Protein AF-A0A2Z4UTQ5-F1 (afdb_monomer_lite)

Structure (mmCIF, N/CA/C/O backbone):
data_AF-A0A2Z4UTQ5-F1
#
_entry.id   AF-A0A2Z4UTQ5-F1
#
loop_
_atom_site.group_PDB
_atom_site.id
_atom_site.type_symbol
_atom_site.label_atom_id
_atom_site.label_alt_id
_atom_site.label_comp_id
_atom_site.label_asym_id
_atom_site.label_entity_id
_atom_site.label_seq_id
_atom_site.pdbx_PDB_ins_code
_atom_site.Cartn_x
_atom_site.Cartn_y
_atom_site.Cartn_z
_atom_site.occupancy
_atom_site.B_iso_or_equiv
_atom_site.auth_seq_id
_atom_site.auth_comp_id
_atom_site.auth_asym_id
_atom_site.auth_atom_id
_atom_site.pdbx_PDB_model_num
ATOM 1 N N . MET A 1 1 ? -55.502 48.626 30.676 1.00 37.78 1 MET A N 1
ATOM 2 C CA . MET A 1 1 ? -55.703 47.847 31.913 1.00 37.78 1 MET A CA 1
ATOM 3 C C . MET A 1 1 ? -55.532 46.383 31.546 1.00 37.78 1 MET A C 1
ATOM 5 O O . MET A 1 1 ? -56.347 45.868 30.797 1.00 37.78 1 MET A O 1
ATOM 9 N N . ASN A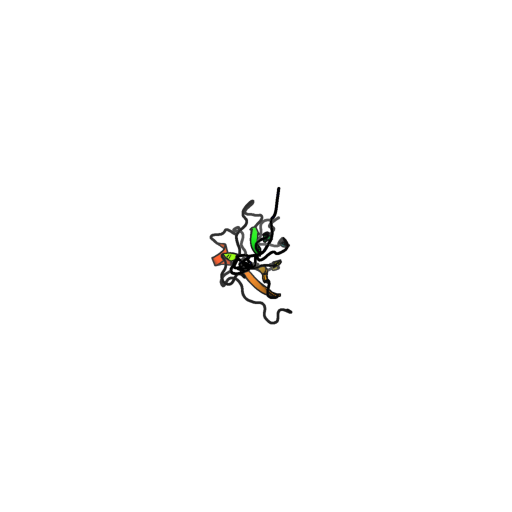 1 2 ? -54.416 45.785 31.970 1.00 44.47 2 ASN A N 1
ATOM 10 C CA . ASN A 1 2 ? -54.159 44.338 31.924 1.00 44.47 2 ASN A CA 1
ATOM 11 C C . ASN A 1 2 ? -55.083 43.621 32.931 1.00 44.47 2 ASN A C 1
ATOM 13 O O . ASN A 1 2 ? -55.491 44.264 33.904 1.00 44.47 2 ASN A O 1
ATOM 17 N N . PRO A 1 3 ? -55.423 42.337 32.711 1.00 46.00 3 PRO A N 1
ATOM 18 C CA . PRO A 1 3 ? -54.527 41.266 33.171 1.00 46.00 3 PRO A CA 1
ATOM 19 C C . PRO A 1 3 ? -54.406 40.046 32.231 1.00 46.00 3 PRO A C 1
ATOM 21 O O . PRO A 1 3 ? -55.389 39.546 31.697 1.00 46.00 3 PRO A O 1
ATOM 24 N N . ASP A 1 4 ? -53.180 39.537 32.111 1.00 41.47 4 ASP A N 1
ATOM 25 C CA . ASP A 1 4 ? -52.869 38.093 32.048 1.00 41.47 4 ASP A CA 1
ATOM 26 C C . ASP A 1 4 ? -52.993 37.557 33.500 1.00 41.47 4 ASP A C 1
ATOM 28 O O . ASP A 1 4 ? -52.721 38.369 34.401 1.00 41.47 4 ASP A O 1
ATOM 32 N N . PRO A 1 5 ? -53.359 36.284 33.819 1.00 50.88 5 PRO A N 1
ATOM 33 C CA . PRO A 1 5 ? -52.462 35.144 33.550 1.00 50.88 5 PRO A CA 1
ATOM 34 C C . PRO A 1 5 ? -53.080 33.709 33.451 1.00 50.88 5 PRO A C 1
ATOM 36 O O . PRO A 1 5 ? -54.166 33.419 33.945 1.00 50.88 5 PRO A O 1
ATOM 39 N N . GLN A 1 6 ? -52.243 32.781 32.956 1.00 41.19 6 GLN A N 1
ATOM 40 C CA . GLN A 1 6 ? -52.038 31.364 33.359 1.00 41.19 6 GLN A CA 1
ATOM 41 C C . GLN A 1 6 ? -52.384 30.207 32.391 1.00 41.19 6 GLN A C 1
ATOM 43 O O . GLN A 1 6 ? -53.524 29.809 32.188 1.00 41.19 6 GLN A O 1
ATOM 48 N N . HIS A 1 7 ? -51.283 29.564 31.973 1.00 36.59 7 HIS A N 1
ATOM 49 C CA . HIS A 1 7 ? -51.022 28.122 31.899 1.00 36.59 7 HIS A CA 1
ATOM 50 C C . HIS A 1 7 ? -51.970 27.214 31.103 1.00 36.59 7 HIS A C 1
ATOM 52 O O . HIS A 1 7 ? -52.941 26.669 31.622 1.00 36.59 7 HIS A O 1
ATOM 58 N N . LYS A 1 8 ? -51.499 26.810 29.915 1.00 38.94 8 LYS A N 1
ATOM 59 C CA . LYS A 1 8 ? -51.722 25.448 29.422 1.00 38.94 8 LYS A CA 1
ATOM 60 C C . LYS A 1 8 ? -50.401 24.818 28.985 1.00 38.94 8 LYS A C 1
ATOM 62 O O . LYS A 1 8 ? -49.833 25.141 27.948 1.00 38.94 8 LYS A O 1
ATOM 67 N N . LYS A 1 9 ? -49.913 23.933 29.854 1.00 37.41 9 LYS A N 1
ATOM 68 C CA . LYS A 1 9 ? -48.848 22.955 29.622 1.00 37.41 9 LYS A CA 1
ATOM 69 C C . LYS A 1 9 ? -49.195 22.181 28.342 1.00 37.41 9 LYS A C 1
ATOM 71 O O . LYS A 1 9 ? -50.260 21.577 28.293 1.00 37.41 9 LYS A O 1
ATOM 76 N N . SER A 1 10 ? -48.339 2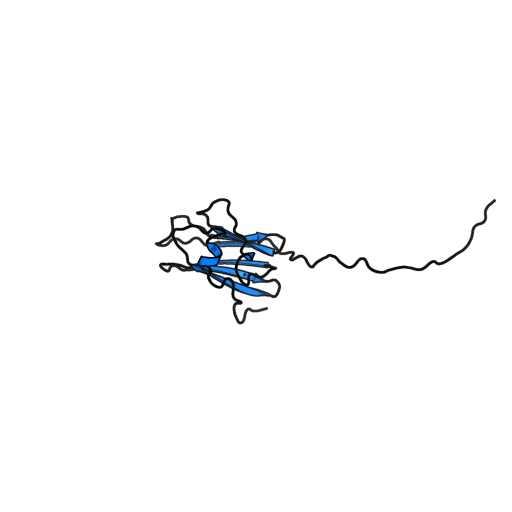2.232 27.329 1.00 36.47 10 SER A N 1
ATOM 77 C CA . SER A 1 10 ? -48.408 21.336 26.170 1.00 36.47 10 SER A CA 1
ATOM 78 C C . SER A 1 10 ? -47.013 20.759 25.981 1.00 36.47 10 SER A C 1
ATOM 80 O O . SER A 1 10 ? -46.113 21.418 25.476 1.00 36.47 10 SER A O 1
ATOM 82 N N . GLU A 1 11 ? -46.854 19.613 26.634 1.00 38.78 11 GLU A N 1
ATOM 83 C CA . GLU A 1 11 ? -46.052 18.443 26.279 1.00 38.78 11 GLU A CA 1
ATOM 84 C C . GLU A 1 11 ? -44.791 18.664 25.434 1.00 38.78 11 GLU A C 1
ATOM 86 O O . GLU A 1 11 ? -44.826 18.994 24.251 1.00 38.78 11 GLU A O 1
ATOM 91 N N . GLN A 1 12 ? -43.661 18.369 26.083 1.00 38.88 12 GLN A N 1
ATOM 92 C CA . GLN A 1 12 ? -42.445 17.901 25.437 1.00 38.88 12 GLN A CA 1
ATOM 93 C C . GLN A 1 12 ? -42.796 16.787 24.446 1.00 38.88 12 GLN A C 1
ATOM 95 O O . GLN A 1 12 ? -43.299 15.738 24.840 1.00 38.88 12 GLN A O 1
ATOM 100 N N . SER A 1 13 ? -42.459 16.994 23.182 1.00 37.34 13 SER A N 1
ATOM 101 C CA . SER A 1 13 ? -42.189 15.906 22.251 1.00 37.34 13 SER A CA 1
ATOM 102 C C . SER A 1 13 ? -40.696 15.934 21.939 1.00 37.34 13 SER A C 1
ATOM 104 O O . SER A 1 13 ? -40.253 16.548 20.970 1.00 37.34 13 SER A O 1
ATOM 106 N N . GLU A 1 14 ? -39.923 15.312 22.828 1.00 43.28 14 GLU A N 1
ATOM 107 C CA . GLU A 1 14 ? -38.701 14.612 22.445 1.00 43.28 14 GLU A CA 1
ATOM 108 C C . GLU A 1 14 ? -39.141 13.374 21.660 1.00 43.28 14 GLU A C 1
ATOM 110 O O . GLU A 1 14 ? -39.801 12.519 22.238 1.00 43.28 14 GLU A O 1
ATOM 115 N N . ASP A 1 15 ? -38.820 13.281 20.369 1.00 38.06 15 ASP A N 1
ATOM 116 C CA . ASP A 1 15 ? -38.314 12.026 19.804 1.00 38.06 15 ASP A CA 1
ATOM 117 C C . ASP A 1 15 ? -37.749 12.240 18.390 1.00 38.06 15 ASP A C 1
ATOM 119 O O . ASP A 1 15 ? -38.398 12.814 17.513 1.00 38.06 15 ASP A O 1
ATOM 123 N N . GLY A 1 16 ? -36.551 11.706 18.151 1.00 38.53 16 GLY A N 1
ATOM 124 C CA . GLY A 1 16 ? -36.213 11.204 16.823 1.00 38.53 16 GLY A CA 1
ATOM 125 C C . GLY A 1 16 ? -35.353 12.050 15.883 1.00 38.53 16 GLY A C 1
ATOM 126 O O . GLY A 1 16 ? -35.397 11.785 14.682 1.00 38.53 16 GLY A O 1
ATOM 127 N N . GLN A 1 17 ? -34.488 12.959 16.351 1.00 37.25 17 GLN A N 1
ATOM 128 C CA . GLN A 1 17 ? -33.250 13.220 15.592 1.00 37.25 17 GLN A CA 1
ATOM 129 C C . GLN A 1 17 ? -32.332 12.005 15.764 1.00 37.25 17 GLN A C 1
ATOM 131 O O . GLN A 1 17 ? -31.408 12.000 16.567 1.00 37.25 17 GLN A O 1
ATOM 136 N N . LYS A 1 18 ? -32.649 10.924 15.041 1.00 43.16 18 LYS A N 1
ATOM 137 C CA . LYS A 1 18 ? -31.774 9.760 14.927 1.00 43.16 18 LYS A CA 1
ATOM 138 C C . LYS A 1 18 ? -30.444 10.228 14.358 1.00 43.16 18 LYS A C 1
ATOM 140 O O . LYS A 1 18 ? -30.377 10.701 13.226 1.00 43.16 18 LYS A O 1
ATOM 145 N N . ASP A 1 19 ? -29.419 10.066 15.178 1.00 46.25 19 ASP A N 1
ATOM 146 C CA . ASP A 1 19 ? -28.005 10.216 14.894 1.00 46.25 19 ASP A CA 1
ATOM 147 C C . ASP A 1 19 ? -27.603 9.641 13.522 1.00 46.25 19 ASP A C 1
ATOM 149 O O . ASP A 1 19 ? -27.163 8.499 13.397 1.00 46.25 19 ASP A O 1
ATOM 153 N N . GLU A 1 20 ? -27.656 10.463 12.474 1.00 42.31 20 GLU A N 1
ATOM 154 C CA . GLU A 1 20 ? -26.917 10.228 11.226 1.00 42.31 20 GLU A CA 1
ATOM 155 C C . GLU A 1 20 ? -25.439 10.649 11.353 1.00 42.31 20 GLU A C 1
ATOM 157 O O . GLU A 1 20 ? -24.711 10.780 10.368 1.00 42.31 20 GLU A O 1
ATOM 162 N N . HIS A 1 21 ? -24.921 10.737 12.582 1.00 44.72 21 HIS A N 1
ATOM 163 C CA . HIS A 1 21 ? -23.505 10.507 12.840 1.00 44.72 21 HIS A CA 1
ATOM 164 C C . HIS A 1 21 ? -23.202 9.012 12.650 1.00 44.72 21 HIS A C 1
ATOM 166 O O . HIS A 1 21 ? -22.819 8.310 13.587 1.00 44.72 21 HIS A O 1
ATOM 172 N N . LYS A 1 22 ? -23.329 8.511 11.409 1.00 52.75 22 LYS A N 1
ATOM 173 C CA . LYS A 1 22 ? -22.609 7.308 10.968 1.00 52.75 22 LYS A CA 1
ATOM 174 C C . LYS A 1 22 ? -21.182 7.493 11.454 1.00 52.75 22 LYS A C 1
ATOM 176 O O . LYS A 1 22 ? -20.530 8.428 10.995 1.00 52.75 22 LYS A O 1
ATOM 181 N N . LYS A 1 23 ? -20.756 6.688 12.436 1.00 58.91 23 LYS A N 1
ATOM 182 C CA . LYS A 1 23 ? -19.455 6.780 13.116 1.00 58.91 23 LYS A CA 1
ATOM 183 C C . LYS A 1 23 ? -18.354 6.931 12.068 1.00 58.91 23 LYS A C 1
ATOM 185 O O . LYS A 1 23 ? -17.874 5.931 11.540 1.00 58.91 23 LYS A O 1
ATOM 190 N N . LYS A 1 24 ? -17.986 8.173 11.741 1.00 65.75 24 LYS A N 1
ATOM 191 C CA . LYS A 1 24 ? -16.931 8.451 10.772 1.00 65.75 24 LYS A CA 1
ATOM 192 C C . LYS A 1 24 ? -15.653 7.877 11.359 1.00 65.75 24 LYS A C 1
ATOM 194 O O . LYS A 1 24 ? -15.402 8.014 12.562 1.00 65.75 24 LYS A O 1
ATOM 199 N N . CYS A 1 25 ? -14.870 7.204 10.530 1.00 78.31 25 CYS A N 1
ATOM 200 C CA . CYS A 1 25 ? -13.534 6.775 10.900 1.00 78.31 25 CYS A CA 1
ATOM 201 C C . CYS A 1 25 ? -12.638 8.007 10.889 1.00 78.31 25 CYS A C 1
ATOM 203 O O . CYS A 1 25 ? -11.904 8.269 9.955 1.00 78.31 25 CYS A O 1
ATOM 205 N N . SER A 1 26 ? -12.813 8.828 11.927 1.00 71.88 26 SER A N 1
ATOM 206 C CA . SER A 1 26 ? -11.997 10.003 12.183 1.00 71.88 26 SER A CA 1
ATOM 207 C C . SER A 1 26 ? -10.654 9.509 12.685 1.00 71.88 26 SER A C 1
ATOM 209 O O . SER A 1 26 ? -10.503 9.221 13.873 1.00 71.88 26 SER A O 1
ATOM 211 N N . THR A 1 27 ? -9.709 9.365 11.768 1.00 75.25 27 THR A N 1
ATOM 212 C CA . THR A 1 27 ? -8.351 8.920 12.064 1.00 75.25 27 THR A CA 1
ATOM 213 C C . THR A 1 27 ? -7.355 10.039 11.783 1.00 75.25 27 THR A C 1
ATOM 215 O O . THR A 1 27 ? -7.655 11.023 11.094 1.00 75.25 27 THR A O 1
ATOM 218 N N . GLY A 1 28 ? -6.180 9.943 12.407 1.00 75.81 28 GLY A N 1
ATOM 219 C CA . GLY A 1 28 ? -5.055 10.799 12.057 1.00 75.81 28 GLY A CA 1
ATOM 220 C C . GLY A 1 28 ? -4.610 10.517 10.623 1.00 75.81 28 GLY A C 1
ATOM 221 O O . GLY A 1 28 ? -4.808 9.419 10.106 1.00 75.81 28 GLY A O 1
ATOM 222 N N . ARG A 1 29 ? -4.008 11.518 9.976 1.00 85.81 29 ARG A N 1
ATOM 223 C CA . ARG A 1 29 ? -3.286 11.278 8.725 1.00 85.81 29 ARG A CA 1
ATOM 224 C C . ARG A 1 29 ? -1.948 10.660 9.080 1.00 85.81 29 ARG A C 1
ATOM 226 O O . ARG A 1 29 ? -1.152 11.317 9.747 1.00 85.81 29 ARG A O 1
ATOM 233 N N . ASP A 1 30 ? -1.736 9.446 8.618 1.00 90.81 30 ASP A N 1
ATOM 234 C CA . ASP A 1 30 ? -0.464 8.756 8.710 1.00 90.81 30 ASP A CA 1
ATOM 235 C C . ASP A 1 30 ? 0.248 8.756 7.347 1.00 90.81 30 ASP A C 1
ATOM 237 O O . ASP A 1 30 ? -0.389 8.904 6.295 1.00 90.81 30 ASP A O 1
ATOM 241 N N . ILE A 1 31 ? 1.576 8.645 7.380 1.00 95.44 31 ILE A N 1
ATOM 242 C CA . ILE A 1 31 ? 2.413 8.415 6.210 1.00 95.44 31 ILE A CA 1
ATOM 243 C C . ILE A 1 31 ? 3.576 7.484 6.559 1.00 95.44 31 ILE A C 1
ATOM 245 O O . ILE A 1 31 ? 4.357 7.744 7.471 1.00 95.44 31 ILE A O 1
ATOM 249 N N . SER A 1 32 ? 3.771 6.460 5.732 1.00 97.56 32 SER A N 1
ATOM 250 C CA . SER A 1 32 ? 4.923 5.561 5.808 1.00 97.56 32 SER A CA 1
ATOM 251 C C . SER A 1 32 ? 5.597 5.430 4.446 1.00 97.56 32 SER A C 1
ATOM 253 O O . SER A 1 32 ? 4.946 5.521 3.402 1.00 97.56 32 SER A O 1
ATOM 255 N N . THR A 1 33 ? 6.919 5.240 4.431 1.00 97.44 33 THR A N 1
ATOM 256 C CA . THR A 1 33 ? 7.707 5.182 3.194 1.00 97.44 33 THR A CA 1
ATOM 257 C C . THR A 1 33 ? 8.752 4.078 3.219 1.00 97.44 33 THR A C 1
ATOM 259 O O . THR A 1 33 ? 9.433 3.904 4.226 1.00 97.44 33 THR A O 1
ATOM 262 N N . ALA A 1 34 ? 8.958 3.420 2.080 1.00 94.94 34 ALA A N 1
ATOM 263 C CA . ALA A 1 34 ? 10.033 2.455 1.874 1.00 94.94 34 ALA A CA 1
ATOM 264 C C . ALA A 1 34 ? 10.720 2.717 0.529 1.00 94.94 34 ALA A C 1
ATOM 266 O O . ALA A 1 34 ? 10.055 2.845 -0.499 1.00 94.94 34 ALA A O 1
ATOM 267 N N . ALA A 1 35 ? 12.049 2.791 0.535 1.00 92.31 35 ALA A N 1
ATOM 268 C CA . ALA A 1 35 ? 12.859 3.040 -0.652 1.00 92.31 35 ALA A CA 1
ATOM 269 C C . ALA A 1 35 ? 13.803 1.848 -0.877 1.00 92.31 35 ALA A C 1
ATOM 271 O O . ALA A 1 35 ? 14.785 1.727 -0.145 1.00 92.31 35 ALA A O 1
ATOM 272 N N . PRO A 1 36 ? 13.504 0.929 -1.815 1.00 86.69 36 PRO A N 1
ATOM 273 C CA . PRO A 1 36 ? 14.444 -0.130 -2.161 1.00 86.69 36 PRO A CA 1
ATOM 274 C C . PRO A 1 36 ? 15.676 0.456 -2.861 1.00 86.69 36 PRO A C 1
ATOM 276 O O . PRO A 1 36 ? 15.541 1.215 -3.822 1.00 86.69 36 PRO A O 1
ATOM 279 N N . ASP A 1 37 ? 16.863 0.051 -2.413 1.00 79.06 37 ASP A N 1
ATOM 280 C CA . ASP A 1 37 ? 18.148 0.378 -3.047 1.00 79.06 37 ASP A CA 1
ATOM 281 C C . ASP A 1 37 ? 18.930 -0.904 -3.377 1.00 79.06 37 ASP A C 1
ATOM 283 O O . ASP A 1 37 ? 20.025 -1.156 -2.883 1.00 79.06 37 ASP A O 1
ATOM 287 N N . TYR A 1 38 ? 18.311 -1.792 -4.158 1.00 73.81 38 TYR A N 1
ATOM 288 C CA . TYR A 1 38 ? 18.923 -3.051 -4.586 1.00 73.81 38 TYR A CA 1
ATOM 289 C C . TYR A 1 38 ? 18.523 -3.418 -6.022 1.00 73.81 38 TYR A C 1
ATOM 291 O O . TYR A 1 38 ? 17.641 -2.813 -6.641 1.00 73.81 38 TYR A O 1
ATOM 299 N N . VAL A 1 39 ? 19.211 -4.420 -6.575 1.00 70.44 39 VAL A N 1
ATOM 300 C CA . VAL A 1 39 ? 19.078 -4.858 -7.972 1.00 70.44 39 VAL A CA 1
ATOM 301 C C . VAL A 1 39 ? 17.629 -5.235 -8.306 1.00 70.44 39 VAL A C 1
ATOM 303 O O . VAL A 1 39 ? 17.015 -6.043 -7.617 1.00 70.44 39 VAL A O 1
ATOM 306 N N . GLY A 1 40 ? 17.102 -4.694 -9.408 1.00 69.19 40 GLY A N 1
ATOM 307 C CA . GLY A 1 40 ? 15.741 -4.976 -9.889 1.00 69.19 40 GLY A CA 1
ATOM 308 C C . GLY A 1 40 ? 14.780 -3.788 -9.802 1.00 69.19 40 GLY A C 1
ATOM 309 O O . GLY A 1 40 ? 13.693 -3.848 -10.379 1.00 69.19 40 GLY A O 1
ATOM 310 N N . PHE A 1 41 ? 15.198 -2.685 -9.174 1.00 76.88 41 PHE A N 1
ATOM 311 C CA . PHE A 1 41 ? 14.456 -1.425 -9.154 1.00 76.88 41 PHE A CA 1
ATOM 312 C C . PHE A 1 41 ? 15.207 -0.287 -9.843 1.00 76.88 41 PHE A C 1
ATOM 314 O O . PHE A 1 41 ? 16.430 -0.200 -9.732 1.00 76.88 41 PHE A O 1
ATOM 321 N N . PRO A 1 42 ? 14.491 0.630 -10.522 1.00 81.69 42 PRO A N 1
ATOM 322 C CA . PRO A 1 42 ? 15.059 1.922 -10.876 1.00 81.69 42 PRO A CA 1
ATOM 323 C C . PRO A 1 42 ? 15.567 2.641 -9.621 1.00 81.69 42 PRO A C 1
ATOM 325 O O . PRO A 1 42 ? 14.850 2.716 -8.617 1.00 81.69 42 PRO A O 1
ATOM 328 N N . VAL A 1 43 ? 16.780 3.191 -9.692 1.00 83.12 43 VAL A N 1
ATOM 329 C CA . VAL A 1 43 ? 17.358 4.021 -8.625 1.00 83.12 43 VAL A CA 1
ATOM 330 C C . VAL A 1 43 ? 16.382 5.146 -8.268 1.00 83.12 43 VAL A C 1
ATOM 332 O O . VAL A 1 43 ? 15.821 5.792 -9.154 1.00 83.12 43 VAL A O 1
ATOM 335 N N . GLY A 1 44 ? 16.163 5.371 -6.970 1.00 86.50 44 GLY A N 1
ATOM 336 C CA . GLY A 1 44 ? 15.219 6.385 -6.484 1.00 86.50 44 GLY A CA 1
ATOM 337 C C . GLY A 1 44 ? 13.748 5.947 -6.484 1.00 86.50 44 GLY A C 1
ATOM 338 O O . GLY A 1 44 ? 12.854 6.789 -6.345 1.00 86.50 44 GLY A O 1
ATOM 339 N N . THR A 1 45 ? 13.469 4.646 -6.622 1.00 92.00 45 THR A N 1
ATOM 340 C CA . THR A 1 45 ? 12.125 4.111 -6.362 1.00 92.00 45 THR A CA 1
ATOM 341 C C . THR A 1 45 ? 11.773 4.309 -4.888 1.00 92.00 45 THR A C 1
ATOM 343 O O . THR A 1 45 ? 12.534 3.939 -4.000 1.00 92.00 45 THR A O 1
ATOM 346 N N . ILE A 1 46 ? 10.610 4.901 -4.621 1.00 95.12 46 ILE A N 1
ATOM 347 C CA . ILE A 1 46 ? 10.084 5.128 -3.275 1.00 95.12 46 ILE A CA 1
ATOM 348 C C . ILE A 1 46 ? 8.609 4.753 -3.286 1.00 95.12 46 ILE A C 1
ATOM 350 O O . ILE A 1 46 ? 7.823 5.324 -4.044 1.00 95.12 46 ILE A O 1
ATOM 354 N N . PHE A 1 47 ? 8.238 3.839 -2.403 1.00 96.50 47 PHE A N 1
ATOM 355 C CA . PHE A 1 47 ? 6.854 3.540 -2.079 1.00 96.50 47 PHE A CA 1
ATOM 356 C C . PHE A 1 47 ? 6.418 4.380 -0.892 1.00 96.50 47 PHE A C 1
ATOM 358 O O . PHE A 1 47 ? 7.172 4.553 0.066 1.00 96.50 47 PHE A O 1
ATOM 365 N N . ARG A 1 48 ? 5.196 4.900 -0.956 1.00 97.94 48 ARG A N 1
ATOM 366 C CA . ARG A 1 48 ? 4.575 5.642 0.140 1.00 97.94 48 ARG A CA 1
ATOM 367 C C . ARG A 1 48 ? 3.181 5.111 0.365 1.00 97.94 48 ARG A C 1
ATOM 369 O O . ARG A 1 48 ? 2.459 4.878 -0.599 1.00 97.94 48 ARG A O 1
ATOM 376 N N . VAL A 1 49 ? 2.793 4.975 1.615 1.00 98.06 49 VAL A N 1
ATOM 377 C CA . VAL A 1 49 ? 1.407 4.735 1.999 1.00 98.06 49 VAL A CA 1
ATOM 378 C C . VAL A 1 49 ? 0.944 5.875 2.885 1.00 98.06 49 VAL A C 1
ATOM 380 O O . VAL A 1 49 ? 1.756 6.461 3.596 1.00 98.06 49 VAL A O 1
ATOM 383 N N . ALA A 1 50 ? -0.322 6.250 2.765 1.00 97.19 50 ALA A N 1
ATOM 384 C CA . ALA A 1 50 ? -0.900 7.320 3.563 1.00 97.19 50 ALA A CA 1
ATOM 385 C C . ALA A 1 50 ? -2.392 7.099 3.796 1.00 97.19 50 ALA A C 1
ATOM 387 O O . ALA A 1 50 ? -3.052 6.443 2.984 1.00 97.19 50 ALA A O 1
ATOM 388 N N . THR A 1 51 ? -2.927 7.704 4.857 1.00 96.25 51 THR A N 1
ATOM 389 C CA . THR A 1 51 ? -4.370 7.742 5.135 1.00 96.25 51 THR A CA 1
ATOM 390 C C . THR A 1 51 ? -4.982 9.119 4.911 1.00 96.25 51 THR A C 1
ATOM 392 O O . THR A 1 51 ? -4.348 10.162 5.106 1.00 96.25 51 THR A O 1
ATOM 395 N N . ASP A 1 52 ? -6.253 9.141 4.507 1.00 93.69 52 ASP A N 1
ATOM 396 C CA . ASP A 1 52 ? -7.074 10.349 4.565 1.00 93.69 52 ASP A CA 1
ATOM 397 C C . ASP A 1 52 ? -7.816 10.480 5.909 1.00 93.69 52 ASP A C 1
ATOM 399 O O . ASP A 1 52 ? -7.675 9.664 6.815 1.00 93.69 52 ASP A O 1
ATOM 403 N N . ARG A 1 53 ? -8.615 11.547 6.056 1.00 91.50 53 ARG A N 1
ATOM 404 C CA . ARG A 1 53 ? -9.382 11.810 7.291 1.00 91.50 53 ARG A CA 1
ATOM 405 C C . ARG A 1 53 ? -10.590 10.889 7.476 1.00 91.50 53 ARG A C 1
ATOM 407 O O . ARG A 1 53 ? -11.254 10.977 8.506 1.00 91.50 53 ARG A O 1
ATOM 414 N N . GLU A 1 54 ? -10.919 10.098 6.463 1.00 91.88 54 GLU A N 1
ATOM 415 C CA . GLU A 1 54 ? -12.044 9.167 6.466 1.00 91.88 54 GLU A CA 1
ATOM 416 C C . GLU A 1 54 ? -11.583 7.734 6.772 1.00 91.88 54 GLU A C 1
ATOM 418 O O . GLU A 1 54 ? -12.420 6.848 6.945 1.00 91.88 54 GLU A O 1
ATOM 423 N N . GLY A 1 55 ? -10.268 7.518 6.905 1.00 94.12 55 GLY A N 1
ATOM 424 C CA . GLY A 1 55 ? -9.666 6.220 7.176 1.00 94.12 55 GLY A CA 1
ATOM 425 C C . GLY A 1 55 ? -9.443 5.377 5.921 1.00 94.12 55 GLY A C 1
ATOM 426 O O . GLY A 1 55 ? -9.271 4.163 6.042 1.00 94.12 55 GLY A O 1
ATOM 427 N N . HIS A 1 56 ? -9.444 5.982 4.727 1.00 96.12 56 HIS A N 1
ATOM 428 C CA . HIS A 1 56 ? -9.004 5.304 3.509 1.00 96.12 56 HIS A CA 1
ATOM 429 C C . HIS A 1 56 ? -7.483 5.330 3.416 1.00 96.12 56 HIS A C 1
ATOM 431 O O . HIS A 1 56 ? -6.864 6.359 3.681 1.00 96.12 56 HIS A O 1
ATOM 437 N N . ALA A 1 57 ? -6.891 4.219 2.982 1.00 97.56 57 ALA A N 1
ATOM 438 C CA . ALA A 1 57 ? -5.458 4.114 2.747 1.00 97.56 57 ALA A CA 1
ATOM 439 C C . ALA A 1 57 ? -5.130 4.151 1.250 1.00 97.56 57 ALA A C 1
ATOM 441 O O . ALA A 1 57 ? -5.856 3.596 0.419 1.00 97.56 57 ALA A O 1
ATOM 442 N N . PHE A 1 58 ? -4.006 4.773 0.910 1.00 98.12 58 PHE A N 1
ATOM 443 C CA . PHE A 1 58 ? -3.554 4.955 -0.463 1.00 98.12 58 PHE A CA 1
ATOM 444 C C . PHE A 1 58 ? -2.088 4.567 -0.609 1.00 98.12 58 PHE A C 1
ATOM 446 O O . PHE A 1 58 ? -1.285 4.881 0.261 1.00 98.12 58 PHE A O 1
ATOM 453 N N . LEU A 1 59 ? -1.736 3.943 -1.733 1.00 98.44 59 LEU A N 1
ATOM 454 C CA . LEU A 1 59 ? -0.360 3.636 -2.121 1.00 98.44 59 LEU A CA 1
ATOM 455 C C . LEU A 1 59 ? 0.093 4.568 -3.246 1.00 98.44 59 LEU A C 1
ATOM 457 O O . LEU A 1 59 ? -0.591 4.716 -4.258 1.00 98.44 59 LEU A O 1
ATOM 461 N N . ASN A 1 60 ? 1.278 5.141 -3.095 1.00 98.06 60 ASN A N 1
ATOM 462 C CA . ASN A 1 60 ? 2.002 5.842 -4.141 1.00 98.06 60 ASN A CA 1
ATOM 463 C C . ASN A 1 60 ? 3.297 5.094 -4.473 1.00 98.06 60 ASN A C 1
ATOM 465 O O . ASN A 1 60 ? 4.061 4.704 -3.591 1.00 98.06 60 ASN A O 1
ATOM 469 N N . ASP A 1 61 ? 3.544 4.940 -5.766 1.00 96.75 61 ASP A N 1
ATOM 470 C CA . ASP A 1 61 ? 4.800 4.471 -6.338 1.00 96.75 61 ASP A CA 1
ATOM 471 C C . ASP A 1 61 ? 5.467 5.671 -7.019 1.00 96.75 61 ASP A C 1
ATOM 473 O O . ASP A 1 61 ? 4.869 6.278 -7.909 1.00 96.75 61 ASP A O 1
ATOM 477 N N . SER A 1 62 ? 6.686 6.046 -6.611 1.00 95.88 62 SER A N 1
ATOM 478 C CA . SER A 1 62 ? 7.365 7.240 -7.143 1.00 95.88 62 SER A CA 1
ATOM 479 C C . SER A 1 62 ? 7.598 7.199 -8.651 1.00 95.88 62 SER A C 1
ATOM 481 O O . SER A 1 62 ? 7.763 8.248 -9.271 1.00 95.88 62 SER A O 1
ATOM 483 N N . ARG A 1 63 ? 7.577 6.006 -9.253 1.00 94.56 63 ARG A N 1
ATOM 484 C CA . ARG A 1 63 ? 7.716 5.810 -10.700 1.00 94.56 63 ARG A CA 1
ATOM 485 C C . ARG A 1 63 ? 6.449 6.193 -11.468 1.00 94.56 63 ARG A C 1
ATOM 487 O O . ARG A 1 63 ? 6.495 6.311 -12.688 1.00 94.56 63 ARG A O 1
ATOM 494 N N . ASN A 1 64 ? 5.332 6.391 -10.765 1.00 94.88 64 ASN A N 1
ATOM 495 C CA . ASN A 1 64 ? 4.061 6.867 -11.300 1.00 94.88 64 ASN A CA 1
ATOM 496 C C . ASN A 1 64 ? 3.634 8.162 -10.570 1.00 94.88 64 ASN A C 1
ATOM 498 O O . ASN A 1 64 ? 2.775 8.138 -9.678 1.00 94.88 64 ASN A O 1
ATOM 502 N N . PRO A 1 65 ? 4.289 9.299 -10.871 1.00 89.81 65 PRO A N 1
ATOM 503 C CA . PRO A 1 65 ? 4.126 10.532 -10.110 1.00 89.81 65 PRO A CA 1
ATOM 504 C C . PRO A 1 65 ? 2.686 11.058 -10.168 1.00 89.81 65 PRO A C 1
ATOM 506 O O . PRO A 1 65 ? 2.046 11.067 -11.214 1.00 89.81 65 PRO A O 1
ATOM 509 N N . GLY A 1 66 ? 2.182 11.524 -9.022 1.00 90.69 66 GLY A N 1
ATOM 510 C CA . GLY A 1 66 ? 0.827 12.071 -8.890 1.00 90.69 66 GLY A CA 1
ATOM 511 C C . GLY A 1 66 ? -0.280 11.028 -8.709 1.00 90.69 66 GLY A C 1
ATOM 512 O O . GLY A 1 66 ? -1.411 11.405 -8.410 1.00 90.69 66 GLY A O 1
ATOM 513 N N . VAL A 1 67 ? 0.025 9.731 -8.823 1.00 97.19 67 VAL A N 1
ATOM 514 C CA . VAL A 1 67 ? -0.966 8.661 -8.653 1.00 97.19 67 VAL A CA 1
ATOM 515 C C . VAL A 1 67 ? -0.958 8.132 -7.219 1.00 97.19 67 VAL A C 1
ATOM 517 O O . VAL A 1 67 ? 0.046 7.605 -6.737 1.00 97.19 67 VAL A O 1
ATOM 520 N N . TRP A 1 68 ? -2.109 8.244 -6.554 1.00 97.75 68 TRP A N 1
ATOM 521 C CA . TRP A 1 68 ? -2.409 7.621 -5.264 1.00 97.75 68 TRP A CA 1
ATOM 522 C C . TRP A 1 68 ? -3.495 6.566 -5.468 1.00 97.75 68 TRP A C 1
ATOM 524 O O . TRP A 1 68 ? -4.640 6.883 -5.790 1.00 97.75 68 TRP A O 1
ATOM 534 N N . ILE A 1 69 ? -3.123 5.297 -5.334 1.00 98.44 69 ILE A N 1
ATOM 535 C CA . ILE A 1 69 ? -3.991 4.150 -5.598 1.00 98.44 69 ILE A CA 1
ATOM 536 C C . ILE A 1 69 ? -4.747 3.815 -4.317 1.00 98.44 69 ILE A C 1
ATOM 538 O O . ILE A 1 69 ? -4.122 3.532 -3.298 1.00 98.44 69 ILE A O 1
ATOM 542 N N . ASN A 1 70 ? -6.078 3.822 -4.364 1.00 97.75 70 ASN A N 1
ATOM 543 C CA . ASN A 1 70 ? -6.906 3.457 -3.216 1.00 97.75 70 ASN A CA 1
ATOM 544 C C . ASN A 1 70 ? -6.730 1.965 -2.877 1.00 97.75 70 ASN A C 1
ATOM 546 O O . ASN A 1 70 ? -7.108 1.093 -3.664 1.00 97.75 70 ASN A O 1
ATOM 550 N N . LEU A 1 71 ? -6.188 1.674 -1.693 1.00 98.25 71 LEU A N 1
ATOM 551 C CA . LEU A 1 71 ? -5.947 0.313 -1.207 1.00 98.25 71 LEU A CA 1
ATOM 552 C C . LEU A 1 71 ? -7.233 -0.416 -0.809 1.00 98.25 71 LEU A C 1
ATOM 554 O O . LEU A 1 71 ? -7.246 -1.642 -0.782 1.00 98.25 71 LEU A O 1
ATOM 558 N N . GLY A 1 72 ? -8.333 0.313 -0.601 1.00 96.88 72 GLY A N 1
ATOM 559 C CA . GLY A 1 72 ? -9.673 -0.246 -0.413 1.00 96.88 72 GLY A CA 1
ATOM 560 C C . GLY A 1 72 ? -10.201 -1.032 -1.620 1.00 96.88 72 GLY A C 1
ATOM 561 O O . GLY A 1 72 ? -11.217 -1.710 -1.510 1.00 96.88 72 GLY A O 1
ATOM 562 N N . THR A 1 73 ? -9.522 -0.957 -2.770 1.00 95.00 73 THR A N 1
ATOM 563 C CA . THR A 1 73 ? -9.817 -1.787 -3.950 1.00 95.00 73 THR A CA 1
ATOM 564 C C . THR A 1 73 ? -9.271 -3.212 -3.836 1.00 95.00 73 THR A C 1
ATOM 566 O O . THR A 1 73 ? -9.701 -4.090 -4.584 1.00 95.00 73 THR A O 1
ATOM 569 N N . LEU A 1 74 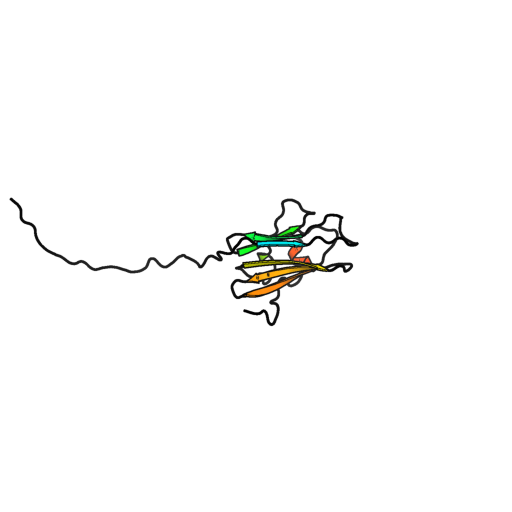? -8.341 -3.461 -2.908 1.00 98.06 74 LEU A N 1
ATOM 570 C CA . LEU A 1 74 ? -7.808 -4.792 -2.645 1.00 98.06 74 LEU A CA 1
ATOM 571 C C . LEU A 1 74 ? -8.773 -5.592 -1.768 1.00 98.06 74 LEU A C 1
ATOM 573 O O . LEU A 1 74 ? -9.437 -5.055 -0.878 1.00 98.06 74 LEU A O 1
ATOM 577 N N . ALA A 1 75 ? -8.825 -6.902 -2.000 1.00 98.00 75 ALA A N 1
ATOM 578 C CA . ALA A 1 75 ? -9.650 -7.797 -1.201 1.00 98.00 75 ALA A CA 1
ATOM 579 C C . ALA A 1 75 ? -9.288 -7.699 0.292 1.00 98.00 75 ALA A C 1
ATOM 581 O O . ALA A 1 75 ? -8.116 -7.580 0.654 1.00 98.00 75 ALA A O 1
ATOM 582 N N . ASN A 1 76 ? -10.313 -7.752 1.147 1.00 97.75 76 ASN A N 1
ATOM 583 C CA . ASN A 1 76 ? -10.213 -7.716 2.612 1.00 97.75 76 ASN A CA 1
ATOM 584 C C . ASN A 1 76 ? -9.53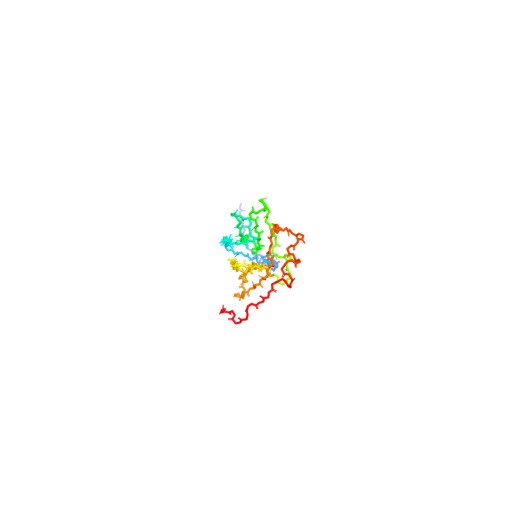6 -6.466 3.205 1.00 97.75 76 ASN A C 1
ATOM 586 O O . ASN A 1 76 ? -9.130 -6.490 4.368 1.00 97.75 76 ASN A O 1
ATOM 590 N N . ALA A 1 77 ? -9.412 -5.379 2.439 1.00 97.50 77 ALA A N 1
ATOM 591 C CA . ALA A 1 77 ? -8.931 -4.117 2.980 1.00 97.50 77 ALA A CA 1
ATOM 592 C C . ALA A 1 77 ? -9.887 -3.614 4.086 1.00 97.50 77 ALA A C 1
ATOM 594 O O . ALA A 1 77 ? -11.103 -3.536 3.860 1.00 97.50 77 ALA A O 1
ATOM 595 N N . PRO A 1 78 ? -9.379 -3.271 5.282 1.00 96.06 78 PRO A N 1
ATOM 596 C CA . PRO A 1 78 ? -10.203 -2.698 6.335 1.00 96.06 78 PRO A CA 1
ATOM 597 C C . PRO A 1 78 ? -10.791 -1.356 5.885 1.00 96.06 78 PRO A C 1
ATOM 599 O O . PRO A 1 78 ? -10.127 -0.535 5.258 1.00 96.06 78 PRO A O 1
ATOM 602 N N . LYS A 1 79 ? -12.058 -1.115 6.237 1.00 92.31 79 LYS A N 1
ATOM 603 C CA . LYS A 1 79 ? -12.777 0.119 5.864 1.00 92.31 79 LYS A CA 1
ATOM 604 C C . LYS A 1 79 ? -12.331 1.350 6.654 1.00 92.31 79 LYS A C 1
ATOM 606 O O . LYS A 1 79 ? -12.673 2.462 6.278 1.00 92.31 79 LYS A O 1
ATOM 611 N N . CYS A 1 80 ? -11.650 1.136 7.777 1.00 94.19 80 CYS A N 1
ATOM 612 C CA . CYS A 1 80 ? -11.313 2.165 8.749 1.00 94.19 80 CYS A CA 1
ATOM 613 C C . CYS A 1 80 ? -9.881 1.982 9.224 1.00 94.19 80 CYS A C 1
ATOM 615 O O . CYS A 1 80 ? -9.646 1.350 10.256 1.00 94.19 80 CYS A O 1
ATOM 617 N N . VAL A 1 81 ? -8.951 2.523 8.444 1.00 96.19 81 VAL A N 1
ATOM 618 C CA . VAL A 1 81 ? -7.518 2.478 8.723 1.00 96.19 81 VAL A CA 1
ATOM 619 C C . VAL A 1 81 ? -7.129 3.641 9.627 1.00 96.19 81 VAL A C 1
ATOM 621 O O . VAL A 1 81 ? -7.423 4.801 9.328 1.00 96.19 81 VAL A O 1
ATOM 624 N N . THR A 1 82 ? -6.476 3.326 10.741 1.00 94.88 82 THR A N 1
ATOM 625 C CA . THR A 1 82 ? -5.956 4.297 11.710 1.00 94.88 82 THR A CA 1
ATOM 626 C C . THR A 1 82 ? -4.475 4.588 11.527 1.00 94.88 82 THR A C 1
ATOM 628 O O . THR A 1 82 ? -4.054 5.680 11.895 1.00 94.88 82 THR A O 1
ATOM 631 N N . ASP A 1 83 ? -3.715 3.650 10.961 1.00 95.38 83 ASP A N 1
ATOM 632 C CA . ASP A 1 83 ? -2.266 3.761 10.776 1.00 95.38 83 ASP A CA 1
ATOM 633 C C . ASP A 1 83 ? -1.792 2.888 9.601 1.00 95.38 83 ASP A C 1
ATOM 635 O O . ASP A 1 83 ? -2.463 1.912 9.234 1.00 95.38 83 ASP A O 1
ATOM 639 N N . THR A 1 84 ? -0.649 3.223 9.001 1.00 97.12 84 THR A N 1
ATOM 640 C CA . THR A 1 84 ? -0.072 2.489 7.873 1.00 97.12 84 THR A CA 1
ATOM 641 C C . THR A 1 84 ? 1.414 2.228 8.047 1.00 97.12 84 THR A C 1
ATOM 643 O O . THR A 1 84 ? 2.174 3.013 8.595 1.00 97.12 84 THR A O 1
ATOM 646 N N . ALA A 1 85 ? 1.872 1.100 7.517 1.00 97.75 85 ALA A N 1
ATOM 647 C CA . ALA A 1 85 ? 3.293 0.814 7.416 1.00 97.75 85 ALA A CA 1
ATOM 648 C C . ALA A 1 85 ? 3.606 0.164 6.075 1.00 97.75 85 ALA A C 1
ATOM 650 O O . ALA A 1 85 ? 2.813 -0.618 5.543 1.00 97.75 85 ALA A O 1
ATOM 651 N N . VAL A 1 86 ? 4.780 0.468 5.532 1.00 97.62 86 VAL A N 1
ATOM 652 C CA . VAL A 1 86 ? 5.265 -0.146 4.298 1.00 97.62 86 VAL A CA 1
ATOM 653 C C . VAL A 1 86 ? 6.712 -0.595 4.448 1.00 97.62 86 VAL A C 1
ATOM 655 O O . VAL A 1 86 ? 7.536 0.110 5.025 1.00 97.62 86 VAL A O 1
ATOM 658 N N . SER A 1 87 ? 7.028 -1.777 3.927 1.00 95.81 87 SER A N 1
ATOM 659 C CA . SER A 1 87 ? 8.387 -2.316 3.895 1.00 95.81 87 SER A CA 1
ATOM 660 C C . SER A 1 87 ? 8.655 -3.065 2.594 1.00 95.81 87 SER A C 1
ATOM 662 O O . SER A 1 87 ? 7.737 -3.467 1.877 1.00 95.81 87 SER A O 1
ATOM 664 N N . VAL A 1 88 ? 9.935 -3.231 2.268 1.00 93.06 88 VAL A N 1
ATOM 665 C CA . VAL A 1 88 ? 10.397 -3.935 1.068 1.00 93.06 88 VAL A CA 1
ATOM 666 C C . VAL A 1 88 ? 11.424 -4.992 1.453 1.00 93.06 88 VAL A C 1
ATOM 668 O O . VAL A 1 88 ? 12.251 -4.760 2.329 1.00 93.06 88 VAL A O 1
ATOM 671 N N . THR A 1 89 ? 11.384 -6.157 0.811 1.00 90.25 89 THR A N 1
ATOM 672 C CA . THR A 1 89 ? 12.408 -7.206 0.990 1.00 90.25 89 THR A CA 1
ATOM 673 C C . THR A 1 89 ? 13.494 -7.079 -0.062 1.00 90.25 89 THR A C 1
ATOM 675 O O . THR A 1 89 ? 13.139 -6.854 -1.208 1.00 90.25 89 THR A O 1
ATOM 678 N N . GLU A 1 90 ? 14.752 -7.377 0.244 1.00 82.06 90 GLU A N 1
ATOM 679 C CA . GLU A 1 90 ? 15.892 -7.280 -0.695 1.00 82.06 90 GLU A CA 1
ATOM 680 C C . GLU A 1 90 ? 16.013 -8.434 -1.723 1.00 82.06 90 GLU A C 1
ATOM 682 O O . GLU A 1 90 ? 17.025 -8.570 -2.406 1.00 82.06 90 GLU A O 1
ATOM 687 N N . GLY A 1 91 ? 14.999 -9.299 -1.843 1.00 74.06 91 GLY A N 1
ATOM 688 C CA . GLY A 1 91 ? 15.007 -10.435 -2.777 1.00 74.06 91 GLY A CA 1
ATOM 689 C C . GLY A 1 91 ? 14.878 -10.039 -4.256 1.00 74.06 91 GLY A C 1
ATOM 690 O O . GLY A 1 91 ? 14.452 -8.933 -4.576 1.00 74.06 91 GLY A O 1
ATOM 691 N N . ASN A 1 92 ? 15.188 -10.971 -5.168 1.00 72.06 92 ASN A N 1
ATOM 692 C CA . ASN A 1 92 ? 14.950 -10.820 -6.610 1.00 72.06 92 ASN A CA 1
ATOM 693 C C . ASN A 1 92 ? 14.057 -11.967 -7.154 1.00 72.06 92 ASN A C 1
ATOM 695 O O . ASN A 1 92 ? 14.559 -13.082 -7.315 1.00 72.06 92 ASN A O 1
ATOM 699 N N . PRO A 1 93 ? 12.759 -11.725 -7.439 1.00 75.31 93 PRO A N 1
ATOM 700 C CA . PRO A 1 93 ? 12.053 -10.462 -7.226 1.00 75.31 93 PRO A CA 1
ATOM 701 C C . PRO A 1 93 ? 11.789 -10.195 -5.738 1.00 75.31 93 PRO A C 1
ATOM 703 O O . PRO A 1 93 ? 11.651 -11.120 -4.931 1.00 75.31 93 PRO A O 1
ATOM 706 N N . GLY A 1 94 ? 11.716 -8.913 -5.390 1.00 86.62 94 GLY A N 1
ATOM 707 C CA . GLY A 1 94 ? 11.366 -8.461 -4.051 1.00 86.62 94 GLY A CA 1
ATOM 708 C C . GLY A 1 94 ?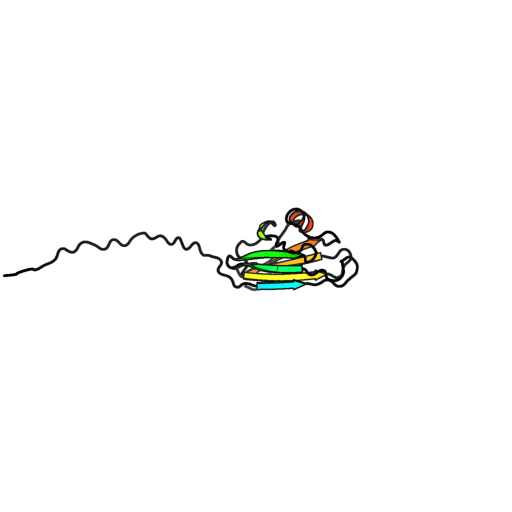 9.854 -8.466 -3.835 1.00 86.62 94 GLY A C 1
ATOM 709 O O . GLY A 1 94 ? 9.057 -8.727 -4.740 1.00 86.62 94 GLY A O 1
ATOM 710 N N . TYR A 1 95 ? 9.451 -8.142 -2.614 1.00 93.31 95 TYR A N 1
ATOM 711 C CA . TYR A 1 95 ? 8.060 -7.937 -2.243 1.00 93.31 95 TYR A CA 1
ATOM 712 C C . TYR A 1 95 ? 7.913 -6.601 -1.534 1.00 93.31 95 TYR A C 1
ATOM 714 O O . TYR A 1 95 ? 8.773 -6.211 -0.743 1.00 93.31 95 TYR A O 1
ATOM 722 N N . LEU A 1 96 ? 6.800 -5.932 -1.816 1.00 95.62 96 LEU A N 1
ATOM 723 C CA . LEU A 1 96 ? 6.288 -4.823 -1.033 1.00 95.62 96 LEU A CA 1
ATOM 724 C C . LEU A 1 96 ? 5.291 -5.396 -0.027 1.00 95.62 96 LEU A C 1
ATOM 726 O O . LEU A 1 96 ? 4.323 -6.049 -0.420 1.00 95.62 96 LEU A O 1
ATOM 730 N N . TYR A 1 97 ? 5.514 -5.140 1.253 1.00 97.75 97 TYR A N 1
ATOM 731 C CA . TYR A 1 97 ? 4.555 -5.437 2.305 1.00 97.75 97 TYR A CA 1
ATOM 732 C C . TYR A 1 97 ? 3.875 -4.142 2.722 1.00 97.75 97 TYR A C 1
ATOM 734 O O . TYR A 1 97 ? 4.540 -3.177 3.094 1.00 97.75 97 TYR A O 1
ATOM 742 N N . VAL A 1 98 ? 2.547 -4.127 2.650 1.00 98.50 98 VAL A N 1
ATOM 743 C CA . VAL A 1 98 ? 1.715 -3.012 3.106 1.00 98.50 98 VAL A CA 1
ATOM 744 C C . VAL A 1 98 ? 0.913 -3.494 4.299 1.00 98.50 98 VAL A C 1
ATOM 746 O O . VAL A 1 98 ? 0.161 -4.457 4.176 1.00 98.50 98 VAL A O 1
ATOM 749 N N . SER A 1 99 ? 1.068 -2.828 5.436 1.00 98.44 99 SER A N 1
ATOM 750 C CA . SER A 1 99 ? 0.326 -3.113 6.661 1.00 98.44 99 SER A CA 1
ATOM 751 C C . SER A 1 99 ? -0.621 -1.955 6.964 1.00 98.44 99 SER A C 1
ATOM 753 O O . SER A 1 99 ? -0.230 -0.793 6.881 1.00 98.44 99 SER A O 1
ATOM 755 N N . LEU A 1 100 ? -1.863 -2.280 7.308 1.00 97.94 100 LEU A N 1
ATOM 756 C CA . LEU A 1 100 ? -2.916 -1.343 7.680 1.00 97.94 100 LEU A CA 1
ATOM 757 C C . LEU A 1 100 ? -3.392 -1.695 9.087 1.00 97.94 100 LEU A C 1
ATOM 759 O O . LEU A 1 100 ? -3.861 -2.811 9.308 1.00 97.94 100 LEU A O 1
ATOM 763 N N . LEU A 1 101 ? -3.296 -0.755 10.021 1.00 96.88 101 LEU A N 1
ATOM 764 C CA . LEU A 1 101 ? -3.918 -0.899 11.331 1.00 96.88 101 LEU A CA 1
ATOM 765 C C . LEU A 1 101 ? -5.389 -0.510 11.210 1.00 96.88 101 LEU A C 1
ATOM 767 O O . LEU A 1 101 ? -5.709 0.613 10.815 1.00 96.88 101 LEU A O 1
ATOM 771 N N . ALA A 1 102 ? -6.287 -1.439 11.514 1.00 95.88 102 ALA A N 1
ATOM 772 C CA . ALA A 1 102 ? -7.712 -1.171 11.551 1.00 95.88 102 ALA A CA 1
ATOM 773 C C . ALA A 1 102 ? -8.129 -0.583 12.909 1.00 95.88 102 ALA A C 1
ATOM 775 O O . ALA A 1 102 ? -7.460 -0.740 13.928 1.00 95.88 102 ALA A O 1
ATOM 776 N N . LYS A 1 103 ? -9.283 0.091 12.932 1.00 93.50 103 LYS A N 1
ATOM 777 C CA . LYS A 1 103 ? -9.848 0.710 14.145 1.00 93.50 103 LYS A CA 1
ATOM 778 C C . LYS A 1 103 ? -10.085 -0.268 15.308 1.00 93.50 103 LYS A C 1
ATOM 780 O O . LYS A 1 103 ? -10.146 0.169 16.452 1.00 93.50 103 LYS A O 1
ATOM 785 N N . ASP A 1 104 ? -10.276 -1.549 15.022 1.00 92.44 104 ASP A N 1
ATOM 786 C CA . ASP A 1 104 ? -10.423 -2.609 16.028 1.00 92.44 104 ASP A CA 1
ATOM 787 C C . ASP A 1 104 ? -9.079 -3.085 16.610 1.00 92.44 104 ASP A C 1
ATOM 789 O O . ASP A 1 104 ? -9.067 -3.989 17.439 1.00 92.44 104 ASP A O 1
ATOM 793 N N . GLY A 1 105 ? -7.967 -2.467 16.201 1.00 93.81 105 GLY A N 1
ATOM 794 C CA . GLY A 1 105 ? -6.616 -2.797 16.643 1.00 93.81 105 GLY A CA 1
ATOM 795 C C . GLY A 1 105 ? -5.949 -3.893 15.813 1.00 93.81 105 GLY A C 1
ATOM 796 O O . GLY A 1 105 ? -4.760 -4.135 15.992 1.00 93.81 105 GLY A O 1
ATOM 797 N N . VAL A 1 106 ? -6.658 -4.534 14.879 1.00 97.25 106 VAL A N 1
ATOM 798 C CA . VAL A 1 106 ? -6.101 -5.629 14.077 1.00 97.25 106 VAL A CA 1
ATOM 799 C C . VAL A 1 106 ? -5.234 -5.079 12.946 1.00 97.25 106 VAL A C 1
ATOM 801 O O . VAL A 1 106 ? -5.633 -4.174 12.207 1.00 97.25 106 VAL A O 1
ATOM 804 N N . VAL A 1 107 ? -4.044 -5.654 12.762 1.00 98.06 107 VAL A N 1
ATOM 805 C CA . VAL A 1 107 ? -3.181 -5.343 11.621 1.00 98.06 107 VAL A CA 1
ATOM 806 C C . VAL A 1 107 ? -3.559 -6.245 10.455 1.00 98.06 107 VAL A C 1
ATOM 808 O O . VAL A 1 107 ? -3.590 -7.468 10.567 1.00 98.06 107 VAL A O 1
ATOM 811 N N . HIS A 1 108 ? -3.806 -5.636 9.304 1.00 98.56 108 HIS A N 1
ATOM 812 C CA . HIS A 1 108 ? -4.044 -6.311 8.038 1.00 98.56 108 HIS A CA 1
ATOM 813 C C . HIS A 1 108 ? -2.844 -6.106 7.121 1.00 98.56 108 HIS A C 1
ATOM 815 O O . HIS A 1 108 ? -2.453 -4.969 6.875 1.00 98.56 108 HIS A O 1
ATOM 821 N N . GLN A 1 109 ? -2.281 -7.178 6.569 1.00 98.44 109 GLN A N 1
ATOM 822 C CA . GLN A 1 109 ? -1.114 -7.104 5.695 1.00 98.44 109 GLN A CA 1
ATOM 823 C C . GLN A 1 109 ? -1.410 -7.649 4.299 1.00 98.44 109 GLN A C 1
ATOM 825 O O . GLN A 1 109 ? -1.988 -8.724 4.151 1.00 98.44 109 GLN A O 1
ATOM 830 N N . ALA A 1 110 ? -0.987 -6.909 3.277 1.00 98.50 110 ALA A N 1
ATOM 831 C CA . ALA A 1 110 ? -0.934 -7.357 1.894 1.00 98.50 110 ALA A CA 1
ATOM 832 C C . ALA A 1 110 ? 0.525 -7.522 1.462 1.00 98.50 110 ALA A C 1
ATOM 834 O O . ALA A 1 110 ? 1.386 -6.703 1.792 1.00 98.50 110 ALA A O 1
ATOM 835 N N . ARG A 1 111 ? 0.788 -8.576 0.688 1.00 97.44 111 ARG A N 1
ATOM 836 C CA . ARG A 1 111 ? 2.080 -8.833 0.047 1.00 97.44 111 ARG A CA 1
ATOM 837 C C . ARG A 1 111 ? 1.923 -8.638 -1.450 1.00 97.44 111 ARG A C 1
ATOM 839 O O . ARG A 1 111 ? 1.204 -9.395 -2.095 1.00 97.44 111 ARG A O 1
ATOM 846 N N . CYS A 1 112 ? 2.639 -7.670 -1.999 1.00 96.81 112 CYS A N 1
ATOM 847 C CA . CYS A 1 112 ? 2.597 -7.339 -3.412 1.00 96.81 112 CYS A CA 1
ATOM 848 C C . CYS A 1 112 ? 3.927 -7.690 -4.077 1.00 96.81 112 CYS A C 1
ATOM 850 O O . CYS A 1 112 ? 4.997 -7.304 -3.600 1.00 96.81 112 CYS A O 1
ATOM 852 N N . GLY A 1 113 ? 3.868 -8.437 -5.179 1.00 94.19 113 GLY A N 1
ATOM 853 C CA . GLY A 1 113 ? 5.036 -8.697 -6.014 1.00 94.19 113 GLY A CA 1
ATOM 854 C C . GLY A 1 113 ? 5.551 -7.399 -6.625 1.00 94.19 113 GLY A C 1
ATOM 855 O O . GLY A 1 113 ? 4.765 -6.564 -7.078 1.00 94.19 113 GLY A O 1
ATOM 856 N N . THR A 1 114 ? 6.868 -7.218 -6.638 1.00 90.62 114 THR A N 1
ATOM 857 C CA . THR A 1 114 ? 7.484 -6.036 -7.235 1.00 90.62 114 THR A CA 1
ATOM 858 C C . THR A 1 114 ? 8.175 -6.365 -8.551 1.00 90.62 114 THR A C 1
ATOM 860 O O . THR A 1 114 ? 8.579 -7.495 -8.819 1.00 90.62 114 THR A O 1
ATOM 863 N N . SER A 1 115 ? 8.271 -5.362 -9.419 1.00 88.12 115 SER A N 1
ATOM 864 C CA . SER A 1 115 ? 8.966 -5.449 -10.703 1.00 88.12 115 SER A CA 1
ATOM 865 C C . SER A 1 115 ? 9.409 -4.056 -11.143 1.00 88.12 115 SER A C 1
ATOM 867 O O . SER A 1 115 ? 9.137 -3.071 -10.452 1.00 88.12 115 SER A O 1
ATOM 869 N N . SER A 1 116 ? 10.024 -3.947 -12.321 1.00 87.12 116 SER A N 1
ATOM 870 C CA . SER A 1 116 ? 10.303 -2.664 -12.976 1.00 87.12 116 SER A CA 1
ATOM 871 C C . SER A 1 116 ? 9.041 -1.910 -13.420 1.00 87.12 116 SER A C 1
ATOM 873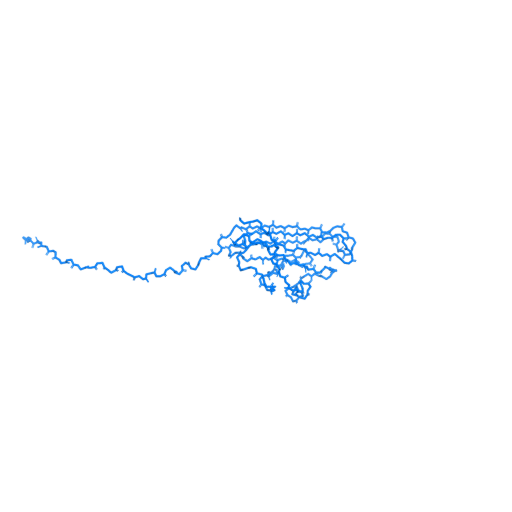 O O . SER A 1 116 ? 9.112 -0.704 -13.648 1.00 87.12 116 SER A O 1
ATOM 875 N N . THR A 1 117 ? 7.887 -2.581 -13.510 1.00 91.50 117 THR A N 1
ATOM 876 C CA . THR A 1 117 ? 6.611 -1.947 -13.868 1.00 91.50 117 THR A CA 1
ATOM 877 C C . THR A 1 117 ? 6.037 -1.199 -12.658 1.00 91.50 117 THR A C 1
ATOM 879 O O . THR A 1 117 ? 5.907 -1.805 -11.590 1.00 91.50 117 THR A O 1
ATOM 882 N N . PRO A 1 118 ? 5.668 0.090 -12.793 1.00 94.00 118 PRO A N 1
ATOM 883 C CA . PRO A 1 118 ? 5.043 0.842 -11.710 1.00 94.00 118 PRO A CA 1
ATOM 884 C C . PRO A 1 118 ? 3.677 0.277 -11.320 1.00 94.00 118 PRO A C 1
ATOM 886 O O . PRO A 1 118 ? 2.937 -0.249 -12.161 1.00 94.00 118 PRO A O 1
ATOM 889 N N . PHE A 1 119 ? 3.296 0.450 -10.058 1.00 96.25 119 PHE A N 1
ATOM 890 C CA . PHE A 1 119 ? 1.930 0.151 -9.648 1.00 96.25 119 PHE A CA 1
ATOM 891 C C . PHE A 1 119 ? 0.924 1.146 -10.244 1.00 96.25 119 PHE A C 1
ATOM 893 O O . PHE A 1 119 ? 1.167 2.348 -10.384 1.00 96.25 119 PHE A O 1
ATOM 900 N N . THR A 1 120 ? -0.241 0.616 -10.599 1.00 97.31 120 THR A N 1
ATOM 901 C CA . THR A 1 120 ? -1.404 1.337 -11.118 1.00 97.31 120 THR A CA 1
ATOM 902 C C . THR A 1 120 ? -2.670 0.738 -10.504 1.00 97.31 120 THR A C 1
ATOM 904 O O . THR A 1 120 ? -2.645 -0.416 -10.071 1.00 97.31 120 THR A O 1
ATOM 907 N N . PRO A 1 121 ? -3.811 1.450 -10.517 1.00 96.69 121 PRO A N 1
ATOM 908 C CA . PRO A 1 121 ? -5.076 0.873 -10.055 1.00 96.69 121 PRO A CA 1
ATOM 909 C C . PRO A 1 121 ? -5.469 -0.423 -10.781 1.00 96.69 121 PRO A C 1
ATOM 911 O O . PRO A 1 121 ? -6.181 -1.248 -10.222 1.00 96.69 121 PRO A O 1
ATOM 914 N N . VAL A 1 122 ? -4.993 -0.613 -12.017 1.00 96.62 122 VAL A N 1
ATOM 915 C CA . VAL A 1 122 ? -5.325 -1.774 -12.852 1.00 96.62 122 VAL A CA 1
ATOM 916 C C . VAL A 1 122 ? -4.489 -3.002 -12.486 1.00 96.62 122 VAL A C 1
ATOM 918 O O . VAL A 1 122 ? -5.016 -4.109 -12.464 1.00 96.62 122 VAL A O 1
ATOM 921 N N . ASN A 1 123 ? -3.192 -2.835 -12.205 1.00 97.00 123 ASN A N 1
ATOM 922 C CA . ASN A 1 123 ? -2.298 -3.972 -11.951 1.00 97.00 123 ASN A CA 1
ATOM 923 C C . ASN A 1 123 ? -2.159 -4.336 -10.464 1.00 97.00 123 ASN A C 1
ATOM 925 O O . ASN A 1 123 ? -1.770 -5.465 -10.160 1.00 97.00 123 ASN A O 1
ATOM 929 N N . LEU A 1 124 ? -2.494 -3.421 -9.546 1.00 97.25 124 LEU A N 1
ATOM 930 C CA . LEU A 1 124 ? -2.299 -3.625 -8.112 1.00 97.25 124 LEU A CA 1
ATOM 931 C C . LEU A 1 124 ? -3.081 -4.834 -7.552 1.00 97.25 124 LEU A C 1
ATOM 933 O O . LEU A 1 124 ? -2.493 -5.606 -6.797 1.00 97.25 124 LEU A O 1
ATOM 937 N N . PRO A 1 125 ? -4.349 -5.088 -7.934 1.00 97.00 125 PRO A N 1
ATOM 938 C CA . PRO A 1 125 ? -5.055 -6.281 -7.463 1.00 97.00 125 PRO A CA 1
ATOM 939 C C . PRO A 1 125 ? -4.348 -7.582 -7.858 1.00 97.00 125 PRO A C 1
ATOM 941 O O . PRO A 1 125 ? -4.193 -8.480 -7.036 1.00 97.00 125 PRO A O 1
ATOM 944 N N . THR A 1 126 ? -3.845 -7.658 -9.092 1.00 96.75 126 THR A N 1
ATOM 945 C CA . THR A 1 126 ? -3.138 -8.840 -9.598 1.00 96.75 126 THR A CA 1
ATOM 946 C C . THR A 1 126 ? -1.827 -9.080 -8.854 1.00 96.75 126 THR A C 1
ATOM 948 O O . THR A 1 126 ? -1.546 -10.207 -8.454 1.00 96.75 126 THR A O 1
ATOM 951 N N . VAL A 1 127 ? -1.017 -8.037 -8.642 1.00 96.56 127 VAL A N 1
ATOM 952 C CA . VAL A 1 127 ? 0.307 -8.195 -8.009 1.00 96.56 127 VAL A CA 1
ATOM 953 C C . VAL A 1 127 ? 0.233 -8.424 -6.499 1.00 96.56 127 VAL A C 1
ATOM 955 O O . VAL A 1 127 ? 1.157 -9.016 -5.947 1.00 96.56 127 VAL A O 1
ATOM 958 N N . CYS A 1 128 ? -0.847 -8.000 -5.834 1.00 97.56 128 CYS A N 1
ATOM 959 C CA . CYS A 1 128 ? -1.087 -8.246 -4.407 1.00 97.56 128 CYS A CA 1
ATOM 960 C C . CYS A 1 128 ? -1.883 -9.536 -4.128 1.00 97.56 128 CYS A C 1
ATOM 962 O O . CYS A 1 128 ? -2.165 -9.852 -2.971 1.00 97.56 128 CYS A O 1
ATOM 964 N N . GLY A 1 129 ? -2.246 -10.294 -5.169 1.00 95.12 129 GLY A N 1
ATOM 965 C CA . GLY A 1 129 ? -2.872 -11.610 -5.054 1.00 95.12 129 GLY A CA 1
ATOM 966 C C . GLY A 1 129 ? -4.168 -11.592 -4.243 1.00 95.12 129 GLY A C 1
ATOM 967 O O . GLY A 1 129 ? -5.168 -11.008 -4.650 1.00 95.12 129 GLY A O 1
ATOM 968 N N . THR A 1 130 ? -4.160 -12.248 -3.081 1.00 95.50 130 THR A N 1
ATOM 969 C CA . THR A 1 130 ? -5.332 -12.374 -2.197 1.00 95.50 130 THR A CA 1
ATOM 970 C C . THR A 1 130 ? -5.703 -11.082 -1.464 1.00 95.50 130 THR A C 1
ATOM 972 O O . THR A 1 130 ? -6.681 -11.073 -0.720 1.00 95.50 130 THR A O 1
ATOM 975 N N . GLY A 1 131 ? -4.939 -10.001 -1.645 1.00 97.56 131 GLY A N 1
ATOM 976 C CA . GLY A 1 131 ? -5.144 -8.739 -0.944 1.00 97.56 131 GLY A CA 1
ATOM 977 C C . GLY A 1 131 ? -4.649 -8.809 0.497 1.00 97.56 131 GLY A C 1
ATOM 978 O O . GLY A 1 131 ? -3.563 -9.323 0.764 1.00 97.56 131 GLY A O 1
ATOM 979 N N . PHE A 1 132 ? -5.437 -8.266 1.419 1.00 98.56 132 PHE A N 1
ATOM 980 C CA . PHE A 1 132 ? -5.085 -8.191 2.830 1.00 98.56 132 PHE A CA 1
ATOM 981 C C . PHE A 1 132 ? -5.463 -9.464 3.598 1.00 98.56 132 PHE A C 1
ATOM 983 O O . PHE A 1 132 ? -6.502 -10.081 3.361 1.00 98.56 132 PHE A O 1
ATOM 990 N N . ALA A 1 133 ? -4.635 -9.825 4.572 1.00 98.38 133 ALA A N 1
ATOM 991 C CA . ALA A 1 133 ? -4.919 -10.854 5.564 1.00 98.38 133 ALA A CA 1
ATOM 992 C C . ALA A 1 133 ? -4.647 -10.309 6.969 1.00 98.38 133 ALA A C 1
ATOM 994 O O . ALA A 1 133 ? -3.703 -9.543 7.163 1.00 98.38 133 ALA A O 1
ATOM 995 N N . ALA A 1 134 ? -5.470 -10.695 7.944 1.00 97.69 134 ALA A N 1
ATOM 996 C CA . ALA A 1 134 ? -5.240 -10.332 9.338 1.00 97.69 134 ALA A CA 1
ATOM 997 C C . ALA A 1 134 ? -3.965 -11.012 9.854 1.00 97.69 134 ALA A C 1
ATOM 999 O O . ALA A 1 134 ? -3.806 -12.234 9.739 1.00 97.69 134 ALA A O 1
ATOM 1000 N N . VAL A 1 135 ? -3.073 -10.220 10.441 1.00 97.25 135 VAL A N 1
ATOM 1001 C CA . VAL A 1 135 ? -1.900 -10.713 11.155 1.00 97.25 135 VAL A CA 1
ATOM 1002 C C . VAL A 1 135 ? -2.395 -11.374 12.437 1.00 97.25 135 VAL A C 1
ATOM 1004 O O . VAL A 1 135 ? -3.054 -10.741 13.266 1.00 97.25 135 VAL A O 1
ATOM 1007 N N . GLN A 1 136 ? -2.130 -12.673 12.563 1.00 95.25 136 GLN A N 1
ATOM 1008 C CA . GLN A 1 136 ? -2.548 -13.444 13.730 1.00 95.25 136 GLN A CA 1
ATOM 1009 C C . GLN A 1 136 ? -1.879 -12.904 14.993 1.00 95.25 136 GLN A C 1
ATOM 1011 O O . GLN A 1 136 ? -0.758 -12.402 14.934 1.00 95.25 136 GLN A O 1
ATOM 1016 N N . ASP A 1 137 ? -2.597 -12.997 16.112 1.00 93.12 137 ASP A N 1
ATOM 1017 C CA . ASP A 1 137 ? -2.117 -12.581 17.432 1.00 93.12 137 ASP A CA 1
ATOM 1018 C C . ASP A 1 137 ? -1.673 -11.107 17.503 1.00 93.12 137 ASP A C 1
ATOM 1020 O O . ASP A 1 137 ? -0.798 -10.745 18.291 1.00 93.12 137 ASP A O 1
ATOM 1024 N N . THR A 1 138 ? -2.285 -10.234 16.687 1.00 90.06 138 THR A N 1
ATOM 1025 C CA . THR A 1 138 ? -2.097 -8.782 16.816 1.00 90.06 138 THR A CA 1
ATOM 1026 C C . THR A 1 138 ? -2.508 -8.342 18.233 1.00 90.06 138 THR A C 1
ATOM 1028 O O . THR A 1 138 ? -3.641 -8.626 18.629 1.00 90.06 138 THR A O 1
ATOM 1031 N N . PRO A 1 139 ? -1.643 -7.648 19.000 1.00 87.56 139 PRO A N 1
ATOM 1032 C CA . PRO A 1 139 ? -2.014 -7.103 20.305 1.00 87.56 139 PRO A CA 1
ATOM 1033 C C . PRO A 1 139 ? -3.085 -6.012 20.157 1.00 87.56 139 PRO A C 1
ATOM 1035 O O . PRO A 1 139 ? -2.885 -5.077 19.381 1.00 87.56 139 PRO A O 1
ATOM 1038 N N . VAL A 1 140 ? -4.187 -6.123 20.907 1.00 82.75 140 VAL A N 1
ATOM 1039 C CA . VAL A 1 140 ? -5.328 -5.183 20.899 1.00 82.75 140 VAL A CA 1
ATOM 1040 C C . VAL A 1 140 ? -5.640 -4.632 22.283 1.00 82.75 140 VAL A C 1
ATOM 1042 O O . VAL A 1 140 ? -5.423 -5.368 23.274 1.00 82.75 140 VAL A O 1
#

pLDDT: mean 84.15, std 20.01, range [36.47, 98.56]

Radius of gyration: 24.24 Å; chains: 1; bounding box: 75×61×47 Å

Secondary structure (DSSP, 8-state):
------------------------------EEEE---STTS-TT--EEEEE-TTS-EEEEETTSTT--EEGGGSTT--SSEEEEEEEE--SSS-EEEEEEEETTS-EEEEEEE--SSPP-TTTHHHHTTT-EEEPTT---

Sequence (140 aa):
MNPDPQHKKSEQSEDGQKDEHKKKCSTGRDISTAAPDYVGFPVGTIFRVATDREGHAFLNDSRNPGVWINLGTLANAPKCVTDTAVSVTEGNPGYLYVSLLAKDGVVHQARCGTSSTPFTPVNLPTVCGTGFAAVQDTPV

Foldseek 3Di:
DDDDDDDDDDDDDDDDPPPPPPVFLQADKEKEKEADDAPFEDHPWMWMWIADRRQWIWIDTVVDPPDTATLVLAPPDARRFRYKYWYWDRDVQIWIKIWTQHPVQWIKIFIFTDGHDTDDNVCGNVRRPNRIDTDPPRDD